Protein 1BDS (pdb70)

B-factor: mean 0.79, std 0.53, range [0.2, 2.99]

Solvent-accessible surface area: 2939 Å² total; per-residue (Å²): 95,21,104,28,129,12,95,81,82,110,44,84,0,25,91,40,109,119,116,54,101,19,35,84,81,155,58,33,120,38,47,18,96,95,199,80,44,0,2,0,10,78,109

Secondary structure (DSSP, 8-state):
------SS--S--EEE-S-SS--TTT----EEEETTEEEE---

Organism: Anemonia sulcata (NCBI:txid6108)

Sequence (43 aa):
AAPCFCSGKPGRGDLWILRGTCPGGYGYTSNCYKWPNICCYPH

Structure (mmCIF, N/CA/C/O backbone):
data_1BDS
#
_entry.id   1BDS
#
_cell.length_a   1.000
_cell.length_b   1.000
_cell.length_c   1.000
_cell.angle_alpha   90.00
_cell.angle_beta   90.00
_cell.angle_gamma   90.00
#
_symmetry.space_group_name_H-M   'P 1'
#
loop_
_atom_site.group_PDB
_atom_site.id
_atom_site.type_symbol
_atom_site.label_atom_id
_atom_site.label_alt_id
_atom_site.label_comp_id
_atom_site.label_asym_id
_atom_si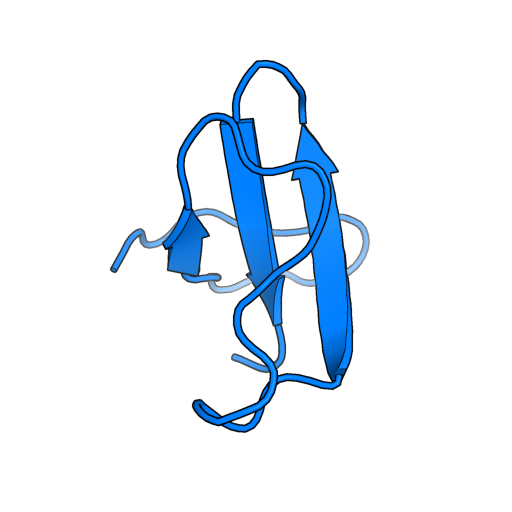te.label_entity_id
_atom_site.label_seq_id
_atom_site.pdbx_PDB_ins_code
_atom_site.Cartn_x
_atom_site.Cartn_y
_atom_site.Cartn_z
_atom_site.occupancy
_atom_site.B_iso_or_equiv
_atom_site.auth_seq_id
_atom_site.auth_comp_id
_atom_site.auth_asym_id
_atom_site.auth_atom_id
_atom_site.pdbx_PDB_model_num
ATOM 1 N N . ALA A 1 1 ? 1.002 -2.191 -9.789 1.00 1.47 1 ALA A N 1
ATOM 2 C CA . ALA A 1 1 ? 0.801 -1.074 -8.822 1.00 1.09 1 ALA A CA 1
ATOM 3 C C . ALA A 1 1 ? 2.162 -0.491 -8.427 1.00 0.88 1 ALA A C 1
ATOM 4 O O . ALA A 1 1 ? 3.196 -1.008 -8.802 1.00 0.94 1 ALA A O 1
ATOM 13 N N . ALA A 1 2 ? 2.131 0.578 -7.683 1.00 0.77 2 ALA A N 1
ATOM 14 C CA . ALA A 1 2 ? 3.230 1.583 -7.790 1.00 0.57 2 ALA A CA 1
ATOM 15 C C . ALA A 1 2 ? 4.578 0.955 -7.431 1.00 0.52 2 ALA A C 1
ATOM 16 O O . ALA A 1 2 ? 4.626 -0.095 -6.827 1.00 0.71 2 ALA A O 1
ATOM 23 N N . PRO A 1 3 ? 5.665 1.600 -7.824 1.00 0.43 3 PRO A N 1
ATOM 24 C CA . PRO A 1 3 ? 6.967 1.245 -7.283 1.00 0.58 3 PRO A CA 1
ATOM 25 C C . PRO A 1 3 ? 7.169 1.838 -5.884 1.00 0.48 3 PRO A C 1
ATOM 26 O O . PRO A 1 3 ? 8.285 1.981 -5.424 1.00 0.55 3 PRO A O 1
ATOM 37 N N . CYS A 1 4 ? 6.088 2.172 -5.237 1.00 0.39 4 CYS A N 1
ATOM 38 C CA . CYS A 1 4 ? 6.176 3.243 -4.173 1.00 0.33 4 CYS A CA 1
ATOM 39 C C . CYS A 1 4 ? 6.711 2.605 -2.890 1.00 0.34 4 CYS A C 1
ATOM 40 O O . CYS A 1 4 ? 6.153 1.640 -2.415 1.00 0.34 4 CYS A O 1
ATOM 47 N N . PHE A 1 5 ? 7.747 3.143 -2.330 1.00 0.41 5 PHE A N 1
ATOM 48 C CA . PHE A 1 5 ? 8.388 2.429 -1.219 1.00 0.45 5 PHE A CA 1
ATOM 49 C C . PHE A 1 5 ? 7.574 2.610 0.068 1.00 0.50 5 PHE A C 1
ATOM 50 O 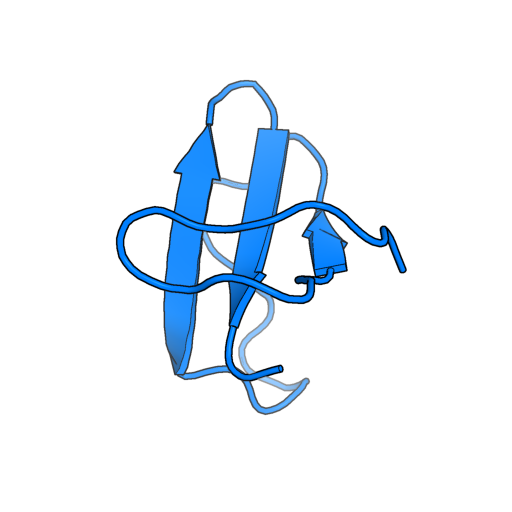O . PHE A 1 5 ? 6.739 3.490 0.153 1.00 0.56 5 PHE A O 1
ATOM 67 N N . CYS A 1 6 ? 7.837 1.771 1.046 1.00 0.55 6 CYS A N 1
ATOM 68 C CA . CYS A 1 6 ? 7.175 1.943 2.373 1.00 0.64 6 CYS A CA 1
ATOM 69 C C . CYS A 1 6 ? 8.224 2.256 3.428 1.00 0.58 6 CYS A C 1
ATOM 70 O O . CYS A 1 6 ? 9.401 2.348 3.139 1.00 0.53 6 CYS A O 1
ATOM 77 N N . SER A 1 7 ? 7.782 2.384 4.631 1.00 0.67 7 SER A N 1
ATOM 78 C CA . SER A 1 7 ? 8.664 2.983 5.660 1.00 0.70 7 SER A CA 1
ATOM 79 C C . SER A 1 7 ? 9.458 1.896 6.367 1.00 0.66 7 SER A C 1
ATOM 80 O O . SER A 1 7 ? 8.911 1.100 7.105 1.00 0.76 7 SER A O 1
ATOM 88 N N . GLY A 1 8 ? 10.735 1.884 6.116 1.00 0.75 8 GLY A N 1
ATOM 89 C CA . GLY A 1 8 ? 11.551 0.707 6.513 1.00 0.90 8 GLY A CA 1
ATOM 90 C C . GLY A 1 8 ? 11.823 -0.192 5.306 1.00 0.76 8 GLY A C 1
ATOM 91 O O . GLY A 1 8 ? 12.837 -0.861 5.258 1.00 0.87 8 GLY A O 1
ATOM 95 N N . LYS A 1 9 ? 10.913 -0.198 4.350 1.00 0.56 9 LYS A N 1
ATOM 96 C CA . LYS A 1 9 ? 11.025 -1.189 3.256 1.00 0.48 9 LYS A CA 1
ATOM 97 C C . LYS A 1 9 ? 11.449 -0.486 1.937 1.00 0.39 9 LYS A C 1
ATOM 98 O O . LYS A 1 9 ? 10.695 0.315 1.406 1.00 0.38 9 LYS A O 1
ATOM 117 N N . PRO A 1 10 ? 12.642 -0.794 1.415 1.00 0.51 10 PRO A N 1
ATOM 118 C CA . PRO A 1 10 ? 13.054 -0.263 0.116 1.00 0.53 10 PRO A CA 1
ATOM 119 C C . PRO A 1 10 ? 12.194 -0.854 -0.997 1.00 0.53 10 PRO A C 1
ATOM 120 O O . PRO A 1 10 ? 11.123 -1.371 -0.746 1.00 0.77 10 PRO A O 1
ATOM 131 N N . GLY A 1 11 ? 12.673 -0.767 -2.199 1.00 0.60 11 GLY A N 1
ATOM 132 C CA . GLY A 1 11 ? 12.033 -1.544 -3.289 1.00 0.82 11 GLY A CA 1
ATOM 133 C C . GLY A 1 11 ? 10.734 -0.868 -3.721 1.00 0.62 11 GLY A C 1
ATOM 134 O O . GLY A 1 11 ? 10.752 0.116 -4.433 1.00 0.62 11 GLY A O 1
ATOM 138 N N . ARG A 1 12 ? 9.631 -1.409 -3.288 1.00 0.54 12 ARG A N 1
ATOM 139 C CA . ARG A 1 12 ? 8.344 -0.923 -3.806 1.00 0.41 12 ARG A CA 1
ATOM 140 C C . ARG A 1 12 ? 7.184 -1.298 -2.872 1.00 0.37 12 ARG A C 1
ATOM 141 O O . ARG A 1 12 ? 7.326 -2.129 -1.996 1.00 0.45 12 ARG A O 1
ATOM 162 N N . GLY A 1 13 ? 6.064 -0.669 -3.085 1.00 0.33 13 GLY A N 1
ATOM 163 C CA . GLY A 1 13 ? 4.772 -1.313 -2.717 1.00 0.37 13 GLY A CA 1
ATOM 164 C C . GLY A 1 13 ? 3.680 -0.919 -3.712 1.00 0.32 13 GLY A C 1
ATOM 165 O O . GLY A 1 13 ? 3.908 -0.137 -4.608 1.00 0.37 13 GLY A O 1
ATOM 169 N N . ASP A 1 14 ? 2.510 -1.457 -3.520 1.00 0.30 14 ASP A N 1
ATOM 170 C CA . ASP A 1 14 ? 1.372 -1.059 -4.369 1.00 0.31 14 ASP A CA 1
ATOM 171 C C . ASP A 1 14 ? 0.828 0.265 -3.898 1.00 0.27 14 ASP A C 1
ATOM 172 O O . ASP A 1 14 ? 0.467 0.362 -2.775 1.00 0.30 14 ASP A O 1
ATOM 181 N N . LEU A 1 15 ? 0.750 1.266 -4.755 1.00 0.28 15 LEU A N 1
ATOM 182 C CA . LEU A 1 15 ? 0.005 2.485 -4.323 1.00 0.27 15 LEU A CA 1
ATOM 183 C C . LEU A 1 15 ? -1.471 2.259 -4.453 1.00 0.32 15 LEU A C 1
ATOM 184 O O . LEU A 1 15 ? -2.022 2.148 -5.530 1.00 0.55 15 LEU A O 1
ATOM 200 N N . TRP A 1 16 ? -2.058 2.202 -3.330 1.00 0.22 16 TRP A N 1
ATOM 201 C CA . TRP A 1 16 ? -3.506 2.290 -3.229 1.00 0.25 16 TRP A CA 1
ATOM 202 C C . TRP A 1 16 ? -3.939 3.740 -2.984 1.00 0.30 16 TRP A C 1
ATOM 203 O O . TRP A 1 16 ? -3.164 4.554 -2.527 1.00 0.40 16 TRP A O 1
ATOM 224 N N . ILE A 1 17 ? -5.155 4.035 -3.308 1.00 0.65 17 ILE A N 1
ATOM 225 C CA . ILE A 1 17 ? -5.628 5.444 -3.175 1.00 0.84 17 ILE A CA 1
ATOM 226 C C . ILE A 1 17 ? -6.317 5.613 -1.828 1.00 0.94 17 ILE A C 1
ATOM 227 O O . ILE A 1 17 ? -6.004 4.908 -0.900 1.00 1.74 17 ILE A O 1
ATOM 243 N N . LEU A 1 18 ? -7.224 6.550 -1.747 1.00 0.73 18 LEU A N 1
ATOM 244 C CA . LEU A 1 18 ? -7.785 6.961 -0.419 1.00 0.98 18 LEU A CA 1
ATOM 245 C C . LEU A 1 18 ? -8.593 5.816 0.120 1.00 0.81 18 LEU A C 1
ATOM 246 O O . LEU A 1 18 ? -9.807 5.754 0.049 1.00 1.16 18 LEU A O 1
ATOM 262 N N . ARG A 1 19 ? -7.849 4.917 0.628 1.00 0.42 19 ARG A N 1
ATOM 263 C CA . ARG A 1 19 ? -8.430 3.822 1.449 1.00 0.39 19 ARG A CA 1
ATOM 264 C C . ARG A 1 19 ? -7.815 3.834 2.849 1.00 0.54 19 ARG A C 1
ATOM 265 O O . ARG A 1 19 ? -6.614 3.941 3.000 1.00 0.93 19 ARG A O 1
ATOM 286 N N . GLY A 1 20 ? -8.650 3.726 3.846 1.00 0.51 20 GLY A N 1
ATOM 287 C CA . GLY A 1 20 ? -8.116 3.600 5.232 1.00 0.62 20 GLY A CA 1
ATOM 288 C C . GLY A 1 20 ? -7.614 2.177 5.482 1.00 0.48 20 GLY A 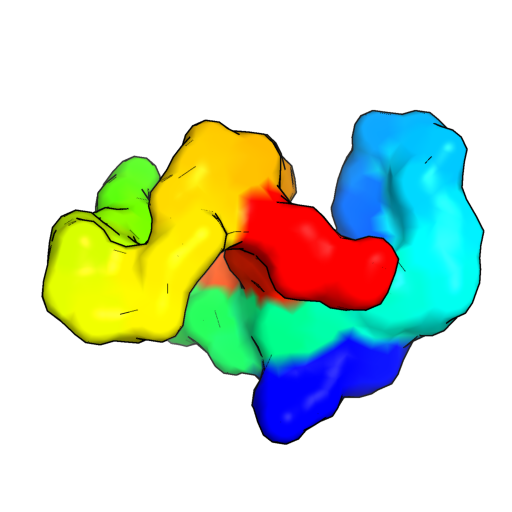C 1
ATOM 289 O O . GLY A 1 20 ? -6.812 1.945 6.366 1.00 0.48 20 GLY A O 1
ATOM 293 N N . THR A 1 21 ? -8.095 1.252 4.694 1.00 0.42 21 THR A N 1
ATOM 294 C CA . THR A 1 21 ? -7.593 -0.147 4.814 1.00 0.37 21 THR A CA 1
ATOM 295 C C . THR A 1 21 ? -7.483 -0.794 3.444 1.00 0.36 21 THR A C 1
ATOM 296 O O . THR A 1 21 ? -8.166 -0.416 2.514 1.00 0.41 21 THR A O 1
ATOM 307 N N . CYS A 1 22 ? -6.628 -1.763 3.352 1.00 0.34 22 CYS A N 1
ATOM 308 C CA . CYS A 1 22 ? -6.454 -2.459 2.056 1.00 0.35 22 CYS A CA 1
ATOM 309 C C . CYS A 1 22 ? -7.484 -3.610 1.951 1.00 0.42 22 CYS A C 1
ATOM 310 O O . CYS A 1 22 ? -7.935 -4.120 2.957 1.00 0.51 22 CYS A O 1
ATOM 317 N N . PRO A 1 23 ? -7.844 -4.003 0.733 1.00 0.40 23 PRO A N 1
ATOM 318 C CA . PRO A 1 23 ? -8.804 -5.095 0.544 1.00 0.51 23 PRO A CA 1
ATOM 319 C C . PRO A 1 23 ? -8.327 -6.374 1.234 1.00 0.58 23 PRO A C 1
ATOM 320 O O . PRO A 1 23 ? -7.153 -6.684 1.227 1.00 0.84 23 PRO A O 1
ATOM 331 N N . GLY A 1 24 ? -9.251 -7.088 1.818 1.00 0.85 24 GLY A N 1
ATOM 332 C CA . GLY A 1 24 ? -8.856 -8.286 2.612 1.00 1.04 24 GLY A CA 1
ATOM 333 C C . GLY A 1 24 ? -8.725 -9.509 1.702 1.00 1.03 24 GLY A C 1
ATOM 334 O O . GLY A 1 24 ? -8.231 -10.541 2.112 1.00 1.45 24 GLY A O 1
ATOM 338 N N . GLY A 1 25 ? -9.172 -9.368 0.484 1.00 1.03 25 GLY A N 1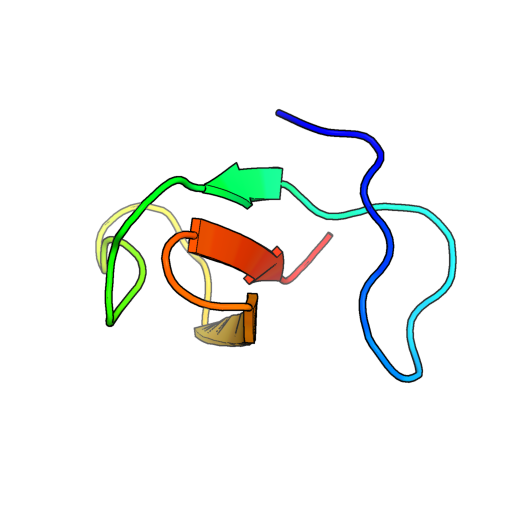
ATOM 339 C CA . GLY A 1 25 ? -9.215 -10.549 -0.420 1.00 1.28 25 GLY A CA 1
ATOM 340 C C . GLY A 1 25 ? -7.941 -10.621 -1.264 1.00 1.08 25 GLY A C 1
ATOM 341 O O . GLY A 1 25 ? -7.732 -11.566 -1.998 1.00 1.21 25 GLY A O 1
ATOM 345 N N . TYR A 1 26 ? -7.115 -9.616 -1.143 1.00 0.89 26 TYR A N 1
ATOM 346 C CA . TYR A 1 26 ? -5.952 -9.515 -2.059 1.00 0.87 26 TYR A CA 1
ATOM 347 C C . TYR A 1 26 ? -4.817 -10.393 -1.569 1.00 0.79 26 TYR A C 1
ATOM 348 O O . TYR A 1 26 ? -4.311 -11.230 -2.292 1.00 1.46 26 TYR A O 1
ATOM 366 N N . GLY A 1 27 ? -4.447 -10.178 -0.351 1.00 0.53 27 GLY A N 1
ATOM 367 C CA . GLY A 1 27 ? -3.398 -11.032 0.264 1.00 0.71 27 GLY A CA 1
ATOM 368 C C . GLY A 1 27 ? -2.460 -10.194 1.131 1.00 0.62 27 GLY A C 1
ATOM 369 O O . GLY A 1 27 ? -1.522 -10.712 1.704 1.00 0.75 27 GLY A O 1
ATOM 373 N N . TYR A 1 28 ? -2.721 -8.912 1.218 1.00 0.46 28 TYR A N 1
ATOM 374 C CA . TYR A 1 28 ? -1.892 -8.079 2.094 1.00 0.40 28 TYR A CA 1
ATOM 375 C C . TYR A 1 28 ? -2.054 -8.462 3.537 1.00 0.42 28 TYR A C 1
ATOM 376 O O . TYR A 1 28 ? -2.893 -9.256 3.915 1.00 0.49 28 TYR A O 1
ATOM 394 N N . THR A 1 29 ? -1.224 -7.866 4.292 1.00 0.39 29 THR A N 1
ATOM 395 C CA . THR A 1 29 ? -1.386 -7.836 5.752 1.00 0.42 29 THR A CA 1
ATOM 396 C C . THR A 1 29 ? -0.553 -6.688 6.272 1.00 0.39 29 THR A C 1
ATOM 397 O O . THR A 1 29 ? -0.926 -5.980 7.187 1.00 0.42 29 THR A O 1
ATOM 408 N N . SER A 1 30 ? 0.572 -6.546 5.653 1.00 0.35 30 SER A N 1
ATOM 409 C CA . SER A 1 30 ? 1.496 -5.424 6.010 1.00 0.34 30 SER A CA 1
ATOM 410 C C . SER A 1 30 ? 1.252 -4.249 5.071 1.00 0.31 30 SER A C 1
ATOM 411 O O . SER A 1 30 ? 1.264 -4.418 3.890 1.00 0.34 30 SER A O 1
ATOM 419 N N . ASN A 1 31 ? 1.020 -3.091 5.591 1.00 0.32 31 ASN A N 1
ATOM 420 C CA . ASN A 1 31 ? 0.871 -1.950 4.697 1.00 0.28 31 ASN A CA 1
ATOM 421 C C . ASN A 1 31 ? 1.316 -0.652 5.355 1.00 0.30 31 ASN A C 1
ATOM 422 O O . ASN A 1 31 ? 1.374 -0.552 6.565 1.00 0.36 31 ASN A O 1
ATOM 433 N N . CYS A 1 32 ? 1.628 0.322 4.527 1.00 0.28 32 CYS A N 1
ATOM 434 C CA . CYS A 1 32 ? 1.899 1.693 5.070 1.00 0.30 32 CYS A CA 1
ATOM 435 C C . CYS A 1 32 ? 1.024 2.727 4.415 1.00 0.23 32 CYS A C 1
ATOM 436 O O . CYS A 1 32 ? 0.701 2.649 3.245 1.00 0.27 32 CYS A O 1
ATOM 443 N N . TYR A 1 33 ? 0.711 3.697 5.184 1.00 0.26 33 TYR A N 1
ATOM 444 C CA . TYR A 1 33 ? -0.571 4.436 4.971 1.00 0.27 33 TYR A CA 1
ATOM 445 C C . TYR A 1 33 ? -0.299 5.934 4.863 1.00 0.32 33 TYR A C 1
ATOM 446 O O . TYR A 1 33 ? 0.352 6.508 5.713 1.00 0.40 33 TYR A O 1
ATOM 464 N N . LYS A 1 34 ? -0.803 6.536 3.821 1.00 0.37 34 LYS A N 1
ATOM 465 C CA . LYS A 1 34 ? -0.366 7.924 3.494 1.00 0.48 34 LYS A CA 1
ATOM 466 C C . LYS A 1 34 ? -1.547 8.736 2.972 1.00 0.42 34 LYS A C 1
ATOM 467 O O . LYS A 1 34 ? -1.598 9.078 1.806 1.00 0.47 34 LYS A O 1
ATOM 486 N N . TRP A 1 35 ? -2.476 9.034 3.840 1.00 0.42 35 TRP A N 1
ATOM 487 C CA . TRP A 1 35 ? -3.728 9.648 3.368 1.00 0.51 35 TRP A CA 1
ATOM 488 C C . TRP A 1 35 ? -3.391 10.880 2.491 1.00 0.58 35 TRP A C 1
ATOM 489 O O . TRP A 1 35 ? -2.321 11.439 2.616 1.00 0.61 35 TRP A O 1
ATOM 510 N N . PRO A 1 36 ? -4.305 11.289 1.614 1.00 0.67 36 PRO A N 1
ATOM 511 C CA . PRO A 1 36 ? -5.553 10.563 1.301 1.00 0.71 36 PRO A CA 1
ATOM 512 C C . PRO A 1 36 ? -5.279 9.381 0.342 1.00 0.64 36 PRO A C 1
ATOM 513 O O . PRO A 1 36 ? -6.043 9.122 -0.565 1.00 1.00 36 PRO A O 1
ATOM 524 N N . ASN A 1 37 ? -4.186 8.705 0.546 1.00 0.34 37 ASN A N 1
ATOM 525 C CA . ASN A 1 37 ? -3.962 7.448 -0.201 1.00 0.25 37 ASN A CA 1
ATOM 526 C C . ASN A 1 37 ? -3.326 6.381 0.700 1.00 0.25 3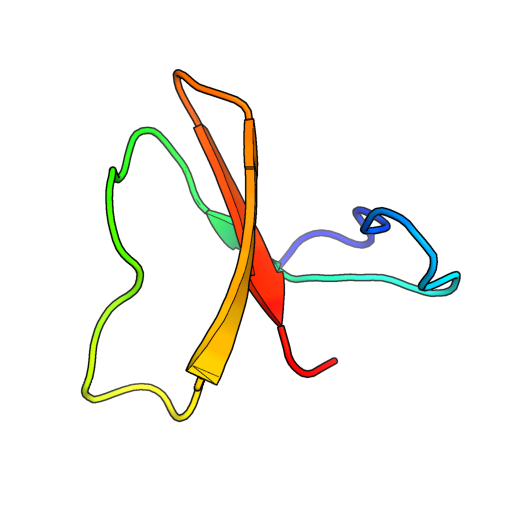7 ASN A C 1
ATOM 527 O O . ASN A 1 37 ? -3.333 6.485 1.910 1.00 0.39 37 ASN A O 1
ATOM 538 N N . ILE A 1 38 ? -2.784 5.384 0.068 1.00 0.24 38 ILE A N 1
ATOM 539 C CA . ILE A 1 38 ? -1.965 4.374 0.797 1.00 0.24 38 ILE A CA 1
ATOM 540 C C . ILE A 1 38 ? -1.068 3.656 -0.212 1.00 0.25 38 ILE A 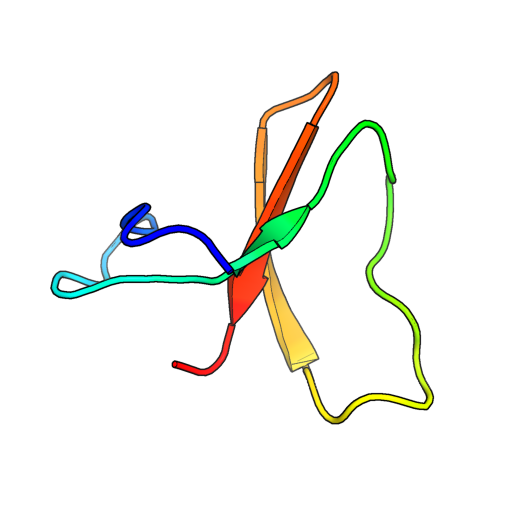C 1
ATOM 541 O O . ILE A 1 38 ? -1.442 3.533 -1.355 1.00 0.29 38 ILE A O 1
ATOM 557 N N . CYS A 1 39 ? 0.090 3.171 0.212 1.00 0.26 39 CYS A N 1
ATOM 558 C CA . CYS A 1 39 ? 0.644 1.990 -0.517 1.00 0.29 39 CYS A CA 1
ATOM 559 C C . CYS A 1 39 ? 0.765 0.784 0.403 1.00 0.27 39 CYS A C 1
ATOM 560 O O . CYS A 1 39 ? 0.923 0.920 1.600 1.00 0.38 39 CYS A O 1
ATOM 567 N N . CYS A 1 40 ? 0.691 -0.380 -0.189 1.00 0.24 40 CYS A N 1
ATOM 568 C CA . CYS A 1 40 ? 0.300 -1.577 0.594 1.00 0.23 40 CYS A CA 1
ATOM 569 C C . CYS A 1 40 ? 1.345 -2.714 0.445 1.00 0.22 40 CYS A C 1
ATOM 570 O O . CYS A 1 40 ? 1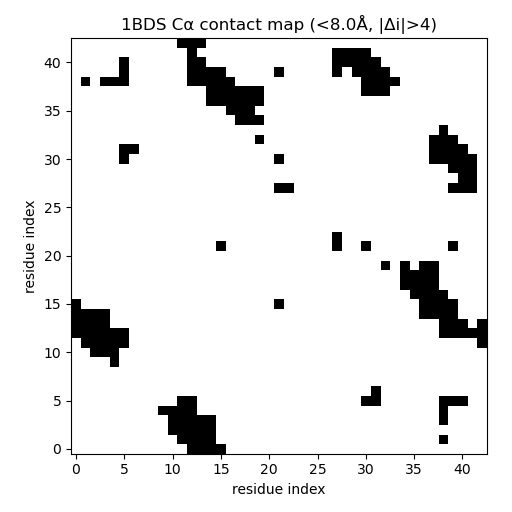.904 -2.917 -0.622 1.00 0.30 40 CYS A O 1
ATOM 577 N N . TYR A 1 41 ? 1.576 -3.421 1.534 1.00 0.24 41 TYR A N 1
ATOM 578 C CA . TYR A 1 41 ? 2.592 -4.530 1.542 1.00 0.24 41 TYR A CA 1
ATOM 579 C C . TYR A 1 41 ? 1.861 -5.887 1.852 1.00 0.27 41 TYR A C 1
ATOM 580 O O . TYR A 1 41 ? 0.722 -5.879 2.275 1.00 0.33 41 TYR A O 1
ATOM 598 N N . PRO A 1 42 ? 2.521 -7.028 1.637 1.00 0.29 42 PRO A N 1
ATOM 599 C CA . PRO A 1 42 ? 3.924 -7.113 1.260 1.00 0.41 42 PRO A CA 1
ATOM 600 C C . PRO A 1 42 ? 4.157 -6.811 -0.195 1.00 0.63 42 PRO A C 1
ATOM 601 O O . PRO A 1 42 ? 3.269 -6.862 -1.024 1.00 1.70 42 PRO A O 1
ATOM 612 N N . HIS A 1 43 ? 5.362 -6.506 -0.440 1.00 0.57 43 HIS A N 1
ATOM 613 C CA . HIS A 1 43 ? 5.904 -6.494 -1.783 1.00 0.49 43 HIS A CA 1
ATOM 614 C C . HIS A 1 43 ? 7.070 -7.474 -1.889 1.00 0.48 43 HIS A C 1
ATOM 615 O O . HIS A 1 43 ? 7.792 -7.566 -0.911 1.00 1.11 43 HIS A O 1
#

Radius of gyration: 9.12 Å; Cα contacts (8 Å, |Δi|>4): 93; chains: 1; bounding box: 22×22×15 Å

CATH classification: 2.20.20.10

InterPro domains:
  IP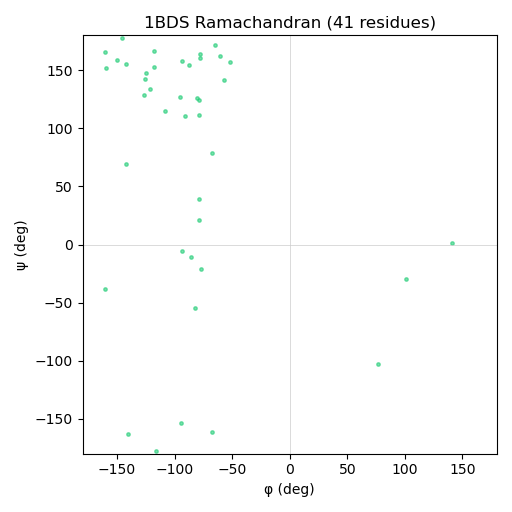R012414 BDS potassium channel toxin [PF07936] (2-37)
  IPR023355 Myotoxin/Anemone neurotoxin domain superfamily [G3DSA:2.20.20.10] (1-43)

Nearest PDB structures (foldseek):
  2bds-assembly1_A  TM=9.676E-01  e=3.566E-08  Anemonia sulcata
  1wqk-assembly1_A  TM=7.406E-01  e=4.912E-02  Anthopleura elegantissima
  2mub-assembly1_A  TM=7.568E-01  e=1.526E-01  Anthopleura elegantissima
  1dfn-assembly1_A  TM=2.867E-01  e=2.197E+00  Homo sapiens
  1zmm-assembly3_C  TM=2.684E-01  e=4.003E+00  Homo sapiens

Foldseek 3Di:
DFQPAADVGHGRFAKFAQDPDDDPPPDFDAWAQDPNITTTDDD